Protein AF-A0A1G9Z3B7-F1 (afdb_monomer_lite)

Structure (mmCIF, N/CA/C/O backbone):
data_AF-A0A1G9Z3B7-F1
#
_entry.id   AF-A0A1G9Z3B7-F1
#
loop_
_atom_site.group_PDB
_atom_site.id
_atom_site.type_symbol
_atom_site.label_atom_id
_atom_site.label_alt_id
_atom_site.label_comp_id
_atom_site.label_asym_id
_atom_site.label_entity_id
_atom_site.label_seq_id
_atom_site.pdbx_PDB_ins_code
_atom_site.Cartn_x
_atom_site.Cartn_y
_atom_site.Cartn_z
_atom_site.occupancy
_atom_site.B_iso_or_equiv
_atom_site.auth_seq_id
_atom_site.auth_comp_id
_atom_site.auth_asym_id
_atom_site.auth_atom_id
_atom_site.pdbx_PDB_model_num
ATOM 1 N N . MET A 1 1 ? -19.569 -12.925 43.152 1.00 49.25 1 MET A N 1
ATOM 2 C CA . MET A 1 1 ? -18.421 -12.859 42.222 1.00 49.25 1 MET A CA 1
ATOM 3 C C . MET A 1 1 ? -18.375 -11.463 41.622 1.00 49.25 1 MET A C 1
ATOM 5 O O . MET A 1 1 ? -19.423 -10.860 41.451 1.00 49.25 1 MET A O 1
ATOM 9 N N . SER A 1 2 ? -17.179 -10.897 41.472 1.00 60.91 2 SER A N 1
ATOM 10 C CA . SER A 1 2 ? -16.963 -9.463 41.237 1.00 60.91 2 SER A CA 1
ATOM 11 C C . SER A 1 2 ? -17.279 -9.062 39.791 1.00 60.91 2 SER A C 1
ATOM 13 O O . SER A 1 2 ? -16.649 -9.577 38.869 1.00 60.91 2 SER A O 1
ATOM 15 N N . SER A 1 3 ? -18.192 -8.100 39.592 1.00 68.75 3 SER A N 1
ATOM 16 C CA . SER A 1 3 ? -18.528 -7.547 38.265 1.00 68.75 3 SER A CA 1
ATOM 17 C C . SER A 1 3 ? -17.324 -6.924 37.550 1.00 68.75 3 SER A C 1
ATOM 19 O O . SER A 1 3 ? -17.305 -6.822 36.326 1.00 68.75 3 SER A O 1
ATOM 21 N N . TYR A 1 4 ? -16.286 -6.543 38.301 1.00 78.06 4 TYR A N 1
ATOM 22 C CA . TYR A 1 4 ? -15.023 -6.062 37.755 1.00 78.06 4 TYR A CA 1
ATOM 23 C C . TYR A 1 4 ? -14.255 -7.167 37.020 1.00 78.06 4 TYR A C 1
ATOM 25 O O . TYR A 1 4 ? -13.694 -6.908 35.960 1.00 78.06 4 TYR A O 1
ATOM 33 N N . PHE A 1 5 ? -14.264 -8.399 37.539 1.00 74.44 5 PHE A N 1
ATOM 34 C CA . PHE A 1 5 ? -13.605 -9.532 36.886 1.00 74.44 5 PHE A CA 1
ATOM 35 C C . PHE A 1 5 ? -14.337 -9.936 35.605 1.00 74.44 5 PHE A C 1
ATOM 37 O O . PHE A 1 5 ? -13.698 -10.094 34.572 1.00 74.44 5 PHE A O 1
ATOM 44 N N . GLU A 1 6 ? -15.669 -10.020 35.639 1.00 80.69 6 GLU A N 1
ATOM 45 C CA . GLU A 1 6 ? -16.460 -10.317 34.436 1.00 80.69 6 GLU A CA 1
ATOM 46 C C . GLU A 1 6 ? -16.298 -9.232 33.368 1.00 80.69 6 GLU A C 1
ATOM 48 O O . GLU A 1 6 ? -16.128 -9.546 32.192 1.00 80.69 6 GLU A O 1
ATOM 53 N N . LYS A 1 7 ? -16.249 -7.956 33.769 1.00 80.25 7 LYS A N 1
ATOM 54 C CA . LYS A 1 7 ? -15.984 -6.845 32.849 1.00 80.25 7 LYS A CA 1
ATOM 55 C C . LYS A 1 7 ? -14.564 -6.892 32.281 1.00 80.25 7 LYS A C 1
ATOM 57 O O . LYS A 1 7 ? -14.394 -6.700 31.083 1.00 80.25 7 LYS A O 1
ATOM 62 N N . ALA A 1 8 ? -13.552 -7.163 33.104 1.00 77.56 8 ALA A N 1
ATOM 63 C CA . ALA A 1 8 ? -12.169 -7.298 32.646 1.00 77.56 8 ALA A CA 1
ATOM 64 C C . ALA A 1 8 ? -11.997 -8.494 31.695 1.00 77.56 8 ALA A C 1
ATOM 66 O O . ALA A 1 8 ? -11.351 -8.357 30.660 1.00 77.56 8 ALA A O 1
ATOM 67 N N . LEU A 1 9 ? -12.629 -9.631 31.998 1.00 67.69 9 LEU A N 1
ATOM 68 C CA . LEU A 1 9 ? -12.611 -10.823 31.152 1.00 67.69 9 LEU A CA 1
ATOM 69 C C . LEU A 1 9 ? -13.371 -10.598 29.840 1.00 67.69 9 LEU A C 1
ATOM 71 O O . LEU A 1 9 ? -12.868 -10.947 28.777 1.00 67.69 9 LEU A O 1
ATOM 75 N N . SER A 1 10 ? -14.544 -9.966 29.889 1.00 70.44 10 SER A N 1
ATOM 76 C CA . SER A 1 10 ? -15.313 -9.604 28.694 1.00 70.44 10 SER A CA 1
ATOM 77 C C . SER A 1 10 ? -14.561 -8.609 27.812 1.00 70.44 10 SER A C 1
ATOM 79 O O . SER A 1 10 ? -14.599 -8.743 26.592 1.00 70.44 10 SER A O 1
ATOM 81 N N . ASN A 1 11 ? -13.873 -7.632 28.409 1.00 72.81 11 ASN A N 1
ATOM 82 C CA . ASN A 1 11 ? -13.019 -6.697 27.679 1.00 72.81 11 ASN A CA 1
ATOM 83 C C . ASN A 1 11 ? -11.824 -7.418 27.046 1.00 72.81 11 ASN A C 1
ATOM 85 O O . ASN A 1 11 ? -11.487 -7.161 25.900 1.00 72.81 11 ASN A O 1
ATOM 89 N N . PHE A 1 12 ? -11.206 -8.355 27.763 1.00 75.38 12 PHE A N 1
ATOM 90 C CA . PHE A 1 12 ? -10.102 -9.141 27.223 1.00 75.38 12 PHE A CA 1
ATOM 91 C C . PHE A 1 12 ? -10.543 -10.025 26.046 1.00 75.38 12 PHE A C 1
ATOM 93 O O . PHE A 1 12 ? -9.898 -10.035 25.000 1.00 75.38 12 PHE A O 1
ATOM 100 N N . LEU A 1 13 ? -11.665 -10.738 26.183 1.00 69.38 13 LEU A N 1
ATOM 101 C CA . LEU A 1 13 ? -12.213 -11.583 25.119 1.00 69.38 13 LEU A CA 1
ATOM 102 C C . LEU A 1 13 ? -12.639 -10.760 23.898 1.00 69.38 13 LEU A C 1
ATOM 104 O O . LEU A 1 13 ? -12.395 -11.183 22.767 1.00 69.38 13 LEU A O 1
ATOM 108 N N . SER A 1 14 ? -13.237 -9.582 24.099 1.00 68.19 14 SER A N 1
ATOM 109 C CA . SER A 1 14 ? -13.612 -8.700 22.990 1.00 68.19 14 SER A CA 1
ATOM 110 C C . SER A 1 14 ? -12.387 -8.157 22.256 1.00 68.19 14 SER A C 1
ATOM 112 O O . SER A 1 14 ? -12.384 -8.108 21.027 1.00 68.19 14 SER A O 1
ATOM 114 N N . GLU A 1 15 ? -11.308 -7.824 22.965 1.00 69.81 15 GLU A N 1
ATOM 115 C CA . GLU A 1 15 ? -10.054 -7.401 22.336 1.00 69.81 15 GLU A CA 1
ATOM 116 C C . GLU A 1 15 ? -9.370 -8.539 21.581 1.00 69.81 15 GLU A C 1
ATOM 118 O O . GLU A 1 15 ? -8.968 -8.349 20.434 1.00 69.81 15 GLU A O 1
ATOM 123 N N . PHE A 1 16 ? -9.312 -9.733 22.168 1.00 71.38 16 PHE A N 1
ATOM 124 C CA . PHE A 1 16 ? -8.722 -10.906 21.526 1.00 71.38 16 PHE A CA 1
ATOM 125 C C . PHE A 1 16 ? -9.469 -11.305 20.242 1.00 71.38 16 PHE A C 1
ATOM 127 O O . PHE A 1 16 ? -8.849 -11.524 19.200 1.00 71.38 16 PHE A O 1
ATOM 134 N N . THR A 1 17 ? -10.804 -11.346 20.286 1.00 66.50 17 THR A N 1
ATOM 135 C CA . THR A 1 17 ? -11.653 -11.666 19.121 1.00 66.50 17 THR A CA 1
ATOM 136 C C . THR A 1 17 ? -11.588 -10.586 18.042 1.00 66.50 17 THR A C 1
ATOM 138 O O . THR A 1 17 ? -11.493 -10.909 16.856 1.00 66.50 17 THR A O 1
ATOM 141 N N . THR A 1 18 ? -11.552 -9.311 18.440 1.00 68.75 18 THR A N 1
ATOM 142 C CA . THR A 1 18 ? -11.362 -8.173 17.528 1.00 68.75 18 THR A CA 1
ATOM 143 C C . THR A 1 18 ? -10.033 -8.280 16.790 1.00 68.75 18 THR A C 1
ATOM 145 O O . THR A 1 18 ? -9.998 -8.201 15.563 1.00 68.75 18 THR A O 1
ATOM 148 N N . THR A 1 19 ? -8.939 -8.521 17.512 1.00 75.38 19 THR A N 1
ATOM 149 C CA . THR A 1 19 ? -7.619 -8.665 16.898 1.00 75.38 19 THR A CA 1
ATOM 150 C C . THR A 1 19 ? -7.563 -9.889 15.984 1.00 75.38 19 THR A C 1
ATOM 152 O O . THR A 1 19 ? -7.086 -9.765 14.861 1.00 75.38 19 THR A O 1
ATOM 155 N N . GLY A 1 20 ? -8.112 -11.040 16.390 1.00 80.06 20 GLY A N 1
ATOM 156 C CA . GLY A 1 20 ? -8.193 -12.228 15.528 1.00 80.06 20 GLY A CA 1
ATOM 157 C C . GLY A 1 20 ? -8.971 -11.986 14.227 1.00 80.06 20 GLY A C 1
ATOM 158 O O . GLY A 1 20 ? -8.524 -12.396 13.155 1.00 80.06 20 GLY A O 1
ATOM 159 N N . SER A 1 21 ? -10.085 -11.254 14.308 1.00 84.94 21 SER A N 1
ATOM 160 C CA . SER A 1 21 ? -10.905 -10.890 13.145 1.00 84.94 21 SER A CA 1
ATOM 161 C C . SER A 1 21 ? -10.159 -9.946 12.204 1.00 84.94 21 SER A C 1
ATOM 163 O O . SER A 1 21 ? -10.114 -10.189 11.002 1.00 84.94 21 SER A O 1
ATOM 165 N N . ILE A 1 22 ? -9.495 -8.914 12.738 1.00 89.50 22 ILE A N 1
ATOM 166 C CA . ILE A 1 22 ? -8.703 -7.971 11.933 1.00 89.50 22 ILE A CA 1
ATOM 167 C C . ILE A 1 22 ? -7.589 -8.706 11.183 1.00 89.50 22 ILE A C 1
ATOM 169 O O . ILE A 1 22 ? -7.462 -8.513 9.977 1.00 89.50 22 ILE A O 1
ATOM 173 N N . LYS A 1 23 ? -6.834 -9.587 11.855 1.00 91.81 23 LYS A N 1
ATOM 174 C CA . LYS A 1 23 ? -5.763 -10.375 11.219 1.00 91.81 23 LYS A CA 1
ATOM 175 C C . LYS A 1 23 ? -6.290 -11.171 10.022 1.00 91.81 23 LYS A C 1
ATOM 177 O O . LYS A 1 23 ? -5.797 -11.027 8.906 1.00 91.81 23 LYS A O 1
ATOM 182 N N . HIS A 1 24 ? -7.373 -11.920 10.232 1.00 90.19 24 HIS A N 1
ATOM 183 C CA . HIS A 1 24 ? -7.994 -12.721 9.180 1.00 90.19 24 HIS A CA 1
ATOM 184 C C . HIS A 1 24 ? -8.497 -11.881 7.991 1.00 90.19 24 HIS A C 1
ATOM 186 O O . HIS A 1 24 ? -8.351 -12.278 6.833 1.00 90.19 24 HIS A O 1
ATOM 192 N N . LEU A 1 25 ? -9.093 -10.715 8.251 1.00 92.06 25 LEU A N 1
ATOM 193 C CA . LEU A 1 25 ? -9.602 -9.830 7.199 1.00 92.06 25 LEU A CA 1
ATOM 194 C C . LEU A 1 25 ? -8.456 -9.145 6.427 1.00 92.06 25 LEU A C 1
ATOM 196 O O . LEU A 1 25 ? -8.557 -8.977 5.208 1.00 92.06 25 LEU A O 1
ATOM 200 N N . VAL A 1 26 ? -7.342 -8.826 7.095 1.00 93.06 26 VAL A N 1
ATOM 201 C CA . VAL A 1 26 ? -6.111 -8.332 6.453 1.00 93.06 26 VAL A CA 1
ATOM 202 C C . VAL A 1 26 ? -5.497 -9.389 5.540 1.00 93.06 26 VAL A C 1
ATOM 204 O O . VAL A 1 26 ? -5.179 -9.070 4.396 1.00 93.06 26 VAL A O 1
ATOM 207 N N . ASP A 1 27 ? -5.412 -10.648 5.977 1.00 91.56 27 ASP A N 1
ATOM 208 C CA . ASP A 1 27 ? -4.892 -11.753 5.154 1.00 91.56 27 ASP A CA 1
ATOM 209 C C . ASP A 1 27 ? -5.729 -11.988 3.889 1.00 91.56 27 ASP A C 1
ATOM 211 O O . ASP A 1 27 ? -5.212 -12.347 2.828 1.00 91.56 27 ASP A O 1
ATOM 215 N N . ARG A 1 28 ? -7.039 -11.732 3.971 1.00 90.44 28 ARG A N 1
ATOM 216 C CA . ARG A 1 28 ? -7.955 -11.737 2.815 1.00 90.44 28 ARG A CA 1
ATOM 217 C C . ARG A 1 28 ? -7.825 -10.497 1.941 1.00 90.44 28 ARG A C 1
ATOM 219 O O . ARG A 1 28 ? -8.436 -10.417 0.870 1.00 90.44 28 ARG A O 1
ATOM 226 N N . GLY A 1 29 ? -7.041 -9.525 2.383 1.00 88.75 29 GLY A N 1
ATOM 227 C CA . GLY A 1 29 ? -6.748 -8.343 1.618 1.00 88.75 29 GLY A CA 1
ATOM 228 C C . GLY A 1 29 ? -7.910 -7.351 1.565 1.00 88.75 29 GLY A C 1
ATOM 229 O O . GLY A 1 29 ? -8.237 -6.797 0.507 1.00 88.75 29 GLY A O 1
ATOM 230 N N . MET A 1 30 ? -8.590 -7.188 2.689 1.00 92.12 30 MET A N 1
ATOM 231 C CA . MET A 1 30 ? -9.638 -6.188 2.832 1.00 92.12 30 MET A CA 1
ATOM 232 C C . MET A 1 30 ? -9.046 -4.797 3.086 1.00 92.12 30 MET A C 1
ATOM 234 O O . MET A 1 30 ? -7.950 -4.662 3.630 1.00 92.12 30 MET A O 1
ATOM 238 N N . THR A 1 31 ? -9.761 -3.757 2.659 1.00 94.69 31 THR A N 1
ATOM 239 C CA . THR A 1 31 ? -9.438 -2.362 3.005 1.00 94.69 31 THR A CA 1
ATOM 240 C C . THR A 1 31 ? -9.854 -2.059 4.444 1.00 94.69 31 THR A C 1
ATOM 242 O O . THR A 1 31 ? -10.641 -2.800 5.028 1.00 94.69 31 THR A O 1
ATOM 245 N N . LEU A 1 32 ? -9.381 -0.947 5.018 1.00 94.12 32 LEU A N 1
ATOM 246 C CA . LEU A 1 32 ? -9.801 -0.525 6.360 1.00 94.12 32 LEU A CA 1
ATOM 247 C C . LEU A 1 32 ? -11.331 -0.412 6.481 1.00 94.12 32 LEU A C 1
ATOM 249 O O . LEU A 1 32 ? -11.901 -0.863 7.470 1.00 94.12 32 LEU A O 1
ATOM 253 N N . ASP A 1 33 ? -11.990 0.158 5.470 1.00 92.25 33 ASP A N 1
ATOM 254 C CA . ASP A 1 33 ? -13.450 0.294 5.444 1.00 92.25 33 ASP A CA 1
ATOM 255 C C . ASP A 1 33 ? -14.140 -1.069 5.423 1.00 92.25 33 ASP A C 1
ATOM 257 O O . ASP A 1 33 ? -15.016 -1.327 6.243 1.00 92.25 33 ASP A O 1
ATOM 261 N N . GLN A 1 34 ? -13.670 -1.982 4.569 1.00 93.12 34 GLN A N 1
ATOM 262 C CA . GLN A 1 34 ? -14.193 -3.346 4.512 1.00 93.12 34 GLN A CA 1
ATOM 263 C C . GLN A 1 34 ? -13.972 -4.098 5.826 1.00 93.12 34 GLN A C 1
ATOM 265 O O . GLN A 1 34 ? -14.853 -4.837 6.252 1.00 93.12 34 GLN A O 1
ATOM 270 N N . ILE A 1 35 ? -12.824 -3.912 6.484 1.00 92.31 35 ILE A N 1
ATOM 271 C CA . ILE A 1 35 ? -12.565 -4.521 7.791 1.00 92.31 35 ILE A CA 1
ATOM 272 C C . ILE A 1 35 ? -13.605 -4.025 8.793 1.00 92.31 35 ILE A C 1
ATOM 274 O O . ILE A 1 35 ? -14.269 -4.847 9.410 1.00 92.31 35 ILE A O 1
ATOM 278 N N . ILE A 1 36 ? -13.798 -2.707 8.908 1.00 90.38 36 ILE A N 1
ATOM 279 C CA . ILE A 1 36 ? -14.755 -2.104 9.850 1.00 90.38 36 ILE A CA 1
ATOM 280 C C . ILE A 1 36 ? -16.186 -2.587 9.585 1.00 90.38 36 ILE A C 1
ATOM 282 O O . ILE A 1 36 ? -16.896 -2.919 10.530 1.00 90.38 36 ILE A O 1
ATOM 286 N N . GLU A 1 37 ? -16.604 -2.661 8.321 1.00 89.69 37 GLU A N 1
ATOM 287 C CA . GLU A 1 37 ? -17.938 -3.136 7.925 1.00 89.69 37 GLU A CA 1
ATOM 288 C C . GLU A 1 37 ? -18.177 -4.621 8.245 1.00 89.69 37 GLU A C 1
ATOM 290 O O . GLU A 1 37 ? -19.322 -5.026 8.428 1.00 89.69 37 GLU A O 1
ATOM 295 N N . ASN A 1 38 ? -17.116 -5.431 8.315 1.00 86.19 38 ASN A N 1
ATOM 296 C CA . ASN A 1 38 ? -17.189 -6.873 8.578 1.00 86.19 38 ASN A CA 1
ATOM 297 C C . ASN A 1 38 ? -16.869 -7.241 10.040 1.00 86.19 38 ASN A C 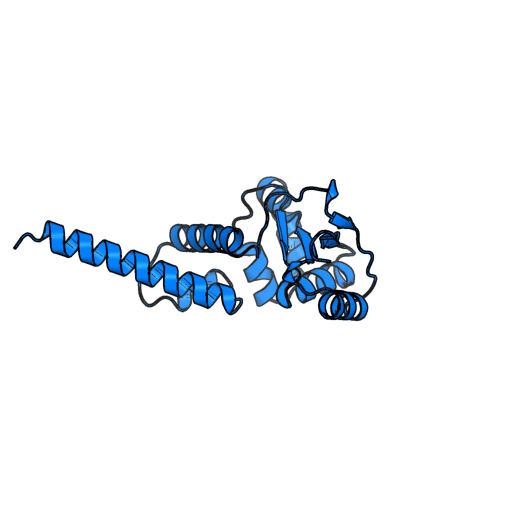1
ATOM 299 O O . ASN A 1 38 ? -16.726 -8.422 10.349 1.00 86.19 38 ASN A O 1
ATOM 303 N N . MET A 1 39 ? -16.730 -6.263 10.940 1.00 81.06 39 MET A N 1
ATOM 304 C CA . MET A 1 39 ? -16.522 -6.531 12.363 1.00 81.06 39 MET A CA 1
ATOM 305 C C . MET A 1 39 ? -17.847 -6.777 13.087 1.00 81.06 39 MET A C 1
ATOM 307 O O . MET A 1 39 ? -18.771 -5.973 13.005 1.00 81.06 39 MET A O 1
ATOM 311 N N . ASP A 1 40 ? -17.893 -7.837 13.896 1.00 70.38 40 ASP A N 1
ATOM 312 C CA . ASP A 1 40 ? -19.070 -8.193 14.703 1.00 70.38 40 ASP A CA 1
ATOM 313 C C . ASP A 1 40 ? -19.371 -7.190 15.838 1.00 70.38 40 ASP A C 1
ATOM 315 O O . ASP A 1 40 ? -20.452 -7.217 16.427 1.00 70.38 40 ASP A O 1
ATOM 319 N N . TYR A 1 41 ? -18.428 -6.299 16.172 1.00 67.06 41 TYR A N 1
ATOM 320 C CA . TYR A 1 41 ? -18.576 -5.310 17.242 1.00 67.06 41 TYR A CA 1
ATOM 321 C C . TYR A 1 41 ? -18.064 -3.925 16.816 1.00 67.06 41 TYR A C 1
ATOM 323 O O . TYR A 1 41 ? -17.003 -3.834 16.190 1.00 67.06 41 TYR A O 1
ATOM 331 N N . PRO A 1 42 ? -18.754 -2.827 17.192 1.00 68.50 42 PRO A N 1
ATOM 332 C CA . PRO A 1 42 ? -18.315 -1.476 16.868 1.00 68.50 42 PRO A CA 1
ATOM 333 C C . PRO A 1 42 ? -16.982 -1.149 17.553 1.00 68.50 42 PRO A C 1
ATOM 335 O O . PRO A 1 42 ? -16.905 -0.950 18.767 1.00 68.50 42 PRO A O 1
ATOM 338 N N . ALA A 1 43 ? -15.924 -1.052 16.755 1.00 75.31 43 ALA A N 1
ATOM 339 C CA . ALA A 1 43 ? -14.640 -0.489 17.150 1.00 75.31 43 ALA A CA 1
ATOM 340 C C . ALA A 1 43 ? -14.450 0.879 16.484 1.00 75.31 43 ALA A C 1
ATOM 342 O O . ALA A 1 43 ? -14.954 1.131 15.389 1.00 75.31 43 ALA A O 1
ATOM 343 N N . SER A 1 44 ? -13.711 1.785 17.131 1.00 86.81 44 SER A N 1
ATOM 344 C CA . SER A 1 44 ? -13.374 3.054 16.485 1.00 86.81 44 SER A CA 1
ATOM 345 C C . SER A 1 44 ? -12.468 2.800 15.279 1.00 86.81 44 SER A C 1
ATOM 347 O O . SER A 1 44 ? -11.557 1.970 15.341 1.00 86.81 44 SER A O 1
ATOM 349 N N . ARG A 1 45 ? -12.676 3.557 14.193 1.00 89.25 45 ARG A N 1
ATOM 350 C CA . ARG A 1 45 ? -11.831 3.500 12.986 1.00 89.25 45 ARG A CA 1
ATOM 351 C C . ARG A 1 45 ? -10.344 3.578 13.325 1.00 89.25 45 ARG A C 1
ATOM 353 O O . ARG A 1 45 ? -9.547 2.844 12.757 1.00 89.25 45 ARG A O 1
ATOM 360 N N . GLU A 1 46 ? -9.985 4.449 14.264 1.00 88.44 46 GLU A N 1
ATOM 361 C CA . GLU A 1 46 ? -8.609 4.639 14.720 1.00 88.44 46 GLU A CA 1
ATOM 362 C C . GLU A 1 46 ? -8.034 3.379 15.384 1.00 88.44 46 GLU A C 1
ATOM 364 O O . GLU A 1 46 ? -6.921 2.972 15.053 1.00 88.44 46 GLU A O 1
ATOM 369 N N . LYS A 1 47 ? -8.801 2.706 16.259 1.00 87.56 47 LYS A N 1
ATOM 370 C CA . LYS A 1 47 ? -8.366 1.450 16.893 1.00 87.56 47 LYS A CA 1
ATOM 371 C C . LYS A 1 47 ? -8.142 0.362 15.843 1.00 87.56 47 LYS A C 1
ATOM 373 O O . LYS A 1 47 ? -7.113 -0.306 15.890 1.00 87.56 47 LYS A O 1
ATOM 378 N N . VAL A 1 48 ? -9.065 0.218 14.892 1.00 91.00 48 VAL A N 1
ATOM 379 C CA . VAL A 1 48 ? -8.960 -0.781 13.815 1.00 91.00 48 VAL A CA 1
ATOM 380 C C . VAL A 1 48 ? -7.780 -0.473 12.898 1.00 91.00 48 VAL A C 1
ATOM 382 O O . VAL A 1 48 ? -6.978 -1.359 12.628 1.00 91.00 48 VAL A O 1
ATOM 385 N N . SER A 1 49 ? -7.619 0.785 12.481 1.00 92.38 49 SER A N 1
ATOM 386 C CA . SER A 1 49 ? -6.510 1.230 11.628 1.00 92.38 49 SER A CA 1
ATOM 387 C C . SER A 1 49 ? -5.149 0.965 12.272 1.00 92.38 49 SER A C 1
ATOM 389 O O . SER A 1 49 ? -4.249 0.435 11.619 1.00 92.38 49 SER A O 1
ATOM 391 N N . ARG A 1 50 ? -5.013 1.255 13.572 1.00 91.31 50 ARG A N 1
ATOM 392 C CA . ARG A 1 50 ? -3.787 0.980 14.325 1.00 91.31 50 ARG A CA 1
ATOM 393 C C . ARG A 1 50 ? -3.501 -0.517 14.435 1.00 91.31 50 ARG A C 1
ATOM 395 O O . ARG A 1 50 ? -2.398 -0.931 14.102 1.00 91.31 50 ARG A O 1
ATOM 402 N N . GLN A 1 51 ? -4.481 -1.327 14.842 1.00 92.06 51 GLN A N 1
ATOM 403 C CA . GLN A 1 51 ? -4.296 -2.781 14.965 1.00 92.06 51 GLN A CA 1
ATOM 404 C C . GLN A 1 51 ? -4.018 -3.450 13.613 1.00 92.06 51 GLN A C 1
ATOM 406 O O . GLN A 1 51 ? -3.193 -4.357 13.531 1.00 92.06 51 GLN A O 1
ATOM 411 N N . MET A 1 52 ? -4.666 -2.979 12.544 1.00 94.56 52 MET A N 1
ATOM 412 C CA . MET A 1 52 ? -4.388 -3.399 11.172 1.00 94.56 52 MET A CA 1
ATOM 413 C C . MET A 1 52 ? -2.927 -3.123 10.808 1.00 94.56 52 MET A C 1
ATOM 415 O O . MET A 1 52 ? -2.233 -4.026 10.356 1.00 94.56 52 MET A O 1
ATOM 419 N N . TYR A 1 53 ? -2.444 -1.898 11.035 1.00 95.38 53 TYR A N 1
ATOM 420 C CA . TYR A 1 53 ? -1.065 -1.518 10.725 1.00 95.38 53 TYR A CA 1
ATOM 421 C C . TYR A 1 53 ? -0.035 -2.303 11.551 1.00 95.38 53 TYR A C 1
ATOM 423 O O . TYR A 1 53 ? 0.925 -2.827 10.988 1.00 95.38 53 TYR A O 1
ATOM 431 N N . GLU A 1 54 ? -0.257 -2.439 12.862 1.00 93.81 54 GLU A N 1
ATOM 432 C CA . GLU A 1 54 ? 0.578 -3.254 13.758 1.00 93.81 54 GLU A CA 1
ATOM 433 C C . GLU A 1 54 ? 0.673 -4.701 13.254 1.00 93.81 54 GLU A C 1
ATOM 435 O O . GLU A 1 54 ? 1.765 -5.266 13.176 1.00 93.81 54 GLU A O 1
ATOM 440 N N . TYR A 1 55 ? -0.452 -5.279 12.825 1.00 95.38 55 TYR A N 1
ATOM 441 C CA . TYR A 1 55 ? -0.453 -6.618 12.255 1.00 95.38 55 TYR A CA 1
ATOM 442 C C . TYR A 1 55 ? 0.256 -6.698 10.900 1.00 95.38 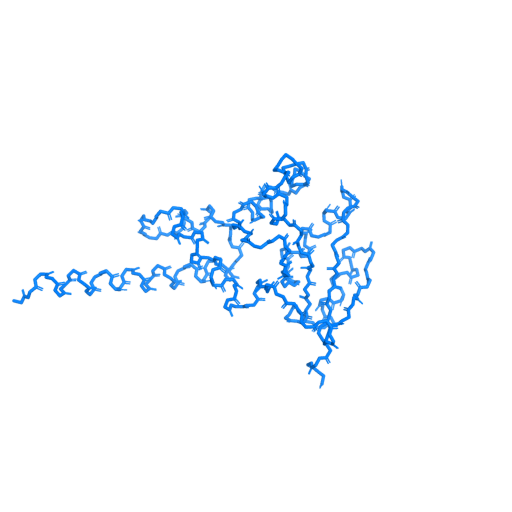55 TYR A C 1
ATOM 444 O O . TYR A 1 55 ? 1.002 -7.645 10.666 1.00 95.38 55 TYR A O 1
ATOM 452 N N . MET A 1 56 ? 0.084 -5.716 10.011 1.00 96.31 56 MET A N 1
ATOM 453 C CA . MET A 1 56 ? 0.799 -5.694 8.729 1.00 96.31 56 MET A CA 1
ATOM 454 C C . MET A 1 56 ? 2.322 -5.692 8.931 1.00 96.31 56 MET A C 1
ATOM 456 O O . MET A 1 56 ? 3.033 -6.329 8.153 1.00 96.31 56 MET A O 1
ATOM 460 N N . LEU A 1 57 ? 2.820 -5.030 9.981 1.00 95.56 57 LEU A N 1
ATOM 461 C CA . LEU A 1 57 ? 4.231 -5.078 10.380 1.00 95.56 57 LEU A CA 1
ATOM 462 C C . LEU A 1 57 ? 4.638 -6.442 10.962 1.00 95.56 57 LEU A C 1
ATOM 464 O O . LEU A 1 57 ? 5.694 -6.977 10.606 1.00 95.56 57 LEU A O 1
ATOM 468 N N . GLU A 1 58 ? 3.810 -7.016 11.841 1.00 94.69 58 GLU A N 1
ATOM 469 C CA . GLU A 1 58 ? 4.016 -8.348 12.434 1.00 94.69 58 GLU A CA 1
ATOM 470 C C . GLU A 1 58 ? 4.109 -9.428 11.343 1.00 94.69 58 GLU A C 1
ATOM 472 O O . GLU A 1 58 ? 5.057 -10.214 11.317 1.00 94.69 58 GLU A O 1
ATOM 477 N N . ALA A 1 59 ? 3.169 -9.408 10.396 1.00 94.06 59 ALA A N 1
ATOM 478 C CA . ALA A 1 59 ? 3.050 -10.349 9.285 1.00 94.06 59 ALA A CA 1
ATOM 479 C C . ALA A 1 59 ? 4.029 -10.080 8.127 1.00 94.06 59 ALA A C 1
ATOM 481 O O . ALA A 1 59 ? 3.996 -10.794 7.126 1.00 94.06 59 ALA A O 1
ATOM 482 N N . LYS A 1 60 ? 4.886 -9.051 8.233 1.00 95.62 60 LYS A N 1
ATOM 483 C CA . LYS A 1 60 ? 5.820 -8.618 7.173 1.00 95.62 60 LYS A CA 1
ATOM 484 C C . LYS A 1 60 ? 5.138 -8.267 5.846 1.00 95.62 60 LYS A C 1
ATOM 486 O O . LYS A 1 60 ? 5.761 -8.299 4.790 1.00 95.62 60 LYS A O 1
ATOM 491 N N . ILE A 1 61 ? 3.865 -7.878 5.897 1.00 96.38 61 ILE A N 1
ATOM 492 C CA . ILE A 1 61 ? 3.183 -7.235 4.768 1.00 96.38 61 ILE A CA 1
ATOM 493 C C . ILE A 1 61 ? 3.770 -5.839 4.567 1.00 96.38 61 ILE A C 1
ATOM 495 O O . ILE A 1 61 ? 4.028 -5.430 3.439 1.00 96.38 61 ILE A O 1
ATOM 499 N N . LEU A 1 62 ? 4.033 -5.138 5.671 1.00 96.81 62 LEU A N 1
ATOM 500 C CA . LEU A 1 62 ? 4.807 -3.908 5.711 1.00 96.81 62 LEU A CA 1
ATOM 501 C C . LEU A 1 62 ? 6.113 -4.139 6.468 1.00 96.81 62 LEU A C 1
ATOM 503 O O . LEU A 1 62 ? 6.170 -4.867 7.458 1.00 96.81 62 LEU A O 1
ATOM 507 N N . VAL A 1 63 ? 7.161 -3.472 6.011 1.00 96.75 63 VAL A N 1
ATOM 508 C CA . VAL A 1 63 ? 8.460 -3.414 6.666 1.00 96.75 63 VAL A CA 1
ATOM 509 C C . VAL A 1 63 ? 8.906 -1.958 6.702 1.00 96.75 63 VAL A C 1
ATOM 511 O O . VAL A 1 63 ? 8.779 -1.223 5.725 1.00 96.75 63 VAL A O 1
ATOM 514 N N . GLU A 1 64 ? 9.389 -1.522 7.858 1.00 94.88 64 GLU A N 1
ATOM 515 C CA . GLU A 1 64 ? 9.782 -0.130 8.085 1.00 94.88 64 GLU A CA 1
ATOM 516 C C . GLU A 1 64 ? 11.129 0.198 7.448 1.00 94.88 64 GLU A C 1
ATOM 518 O O . GLU A 1 64 ? 11.285 1.259 6.847 1.00 94.88 64 GLU A O 1
ATOM 523 N N . ASP A 1 65 ? 12.071 -0.742 7.522 1.00 93.69 65 ASP A N 1
ATOM 524 C CA . ASP A 1 65 ? 13.389 -0.603 6.924 1.00 93.69 65 ASP A CA 1
ATOM 525 C C . ASP A 1 65 ? 13.925 -1.936 6.398 1.00 93.69 65 ASP A C 1
ATOM 527 O O . ASP A 1 65 ? 13.650 -3.003 6.955 1.00 93.69 65 ASP A O 1
ATOM 531 N N . LEU A 1 66 ? 14.700 -1.868 5.319 1.00 92.69 66 LEU A N 1
ATOM 532 C CA . LEU A 1 66 ? 15.399 -3.012 4.750 1.00 92.69 66 LEU A CA 1
ATOM 533 C C . LEU A 1 66 ? 16.893 -2.829 4.979 1.00 92.69 66 LEU A C 1
ATOM 535 O O . LEU A 1 66 ? 17.462 -1.796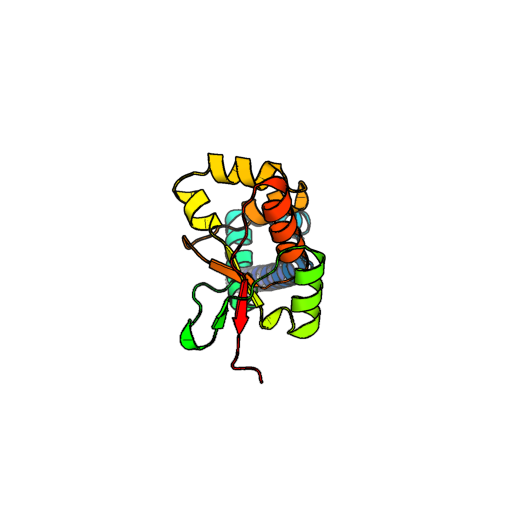 4.638 1.00 92.69 66 LEU A O 1
ATOM 539 N N . ASP A 1 67 ? 17.552 -3.872 5.475 1.00 93.31 67 ASP A N 1
ATOM 540 C CA . ASP A 1 67 ? 19.010 -3.921 5.467 1.00 93.31 67 ASP A CA 1
ATOM 541 C C . ASP A 1 67 ? 19.495 -4.055 4.019 1.00 93.31 67 ASP A C 1
ATOM 543 O O . ASP A 1 67 ? 19.534 -5.147 3.453 1.00 93.31 67 ASP A O 1
ATOM 547 N N . MET A 1 68 ? 19.857 -2.929 3.411 1.00 90.62 68 MET A N 1
ATOM 548 C CA . MET A 1 68 ? 20.237 -2.847 2.000 1.00 90.62 68 MET A CA 1
ATOM 549 C C . MET A 1 68 ? 21.433 -3.730 1.625 1.00 90.62 68 MET A C 1
ATOM 551 O O . MET A 1 68 ? 21.621 -4.007 0.444 1.00 90.62 68 MET A O 1
ATOM 555 N N . SER A 1 69 ? 22.219 -4.223 2.589 1.00 92.25 69 SER A N 1
ATOM 556 C CA . SER A 1 69 ? 23.271 -5.209 2.307 1.00 92.25 69 SER A CA 1
ATOM 557 C C . SER A 1 69 ? 22.708 -6.567 1.858 1.00 92.25 69 SER A C 1
ATOM 559 O O . SER A 1 69 ? 23.368 -7.311 1.129 1.00 92.25 69 SER A O 1
ATOM 561 N N . LYS A 1 70 ? 21.460 -6.863 2.236 1.00 93.62 70 LYS A N 1
ATOM 562 C CA . LYS A 1 70 ? 20.755 -8.131 1.991 1.00 93.62 70 LYS A CA 1
ATOM 563 C C . LYS A 1 70 ? 19.827 -8.084 0.787 1.00 93.62 70 LYS A C 1
ATOM 565 O O . LYS A 1 70 ? 19.347 -9.127 0.341 1.00 93.62 70 LYS A O 1
ATOM 570 N N . TYR A 1 71 ? 19.554 -6.890 0.268 1.00 95.06 71 TYR A N 1
ATOM 571 C CA . TYR A 1 71 ? 18.586 -6.680 -0.798 1.00 95.06 71 TYR A CA 1
ATOM 572 C C . TYR A 1 71 ? 19.247 -6.152 -2.061 1.00 95.06 71 TYR A C 1
ATOM 574 O O . TYR A 1 71 ? 20.234 -5.423 -2.026 1.00 95.06 71 TYR A O 1
ATOM 582 N N . ASN A 1 72 ? 18.664 -6.490 -3.205 1.00 95.12 72 ASN A N 1
ATOM 583 C CA . ASN A 1 72 ? 18.990 -5.833 -4.460 1.00 95.12 72 ASN A CA 1
ATOM 584 C C . ASN A 1 72 ? 17.759 -5.270 -5.130 1.00 95.12 72 ASN A C 1
ATOM 586 O O . ASN A 1 72 ? 16.690 -5.874 -5.087 1.00 95.12 72 ASN A O 1
ATOM 590 N N . ILE A 1 73 ? 17.957 -4.155 -5.821 1.00 96.56 73 ILE A N 1
ATOM 591 C CA . ILE A 1 73 ? 16.946 -3.610 -6.713 1.00 96.56 73 ILE A CA 1
ATOM 592 C C . ILE A 1 73 ? 16.738 -4.604 -7.861 1.00 96.56 73 ILE A C 1
ATOM 594 O O . ILE A 1 73 ? 17.690 -5.200 -8.379 1.00 96.56 73 ILE A O 1
ATOM 598 N N . VAL A 1 74 ? 15.477 -4.822 -8.211 1.00 96.44 74 VAL A N 1
ATOM 599 C CA . VAL A 1 74 ? 15.040 -5.637 -9.339 1.00 96.44 74 VAL A CA 1
ATOM 600 C C . VAL A 1 74 ? 14.340 -4.727 -10.330 1.00 96.44 74 VAL A C 1
ATOM 602 O O . VAL A 1 74 ? 13.371 -4.043 -10.002 1.00 96.44 74 VAL A O 1
ATOM 605 N N . GLU A 1 75 ? 14.825 -4.734 -11.565 1.00 95.56 75 GLU A N 1
ATOM 606 C CA . GLU A 1 75 ? 14.150 -4.044 -12.650 1.00 95.56 75 GLU A CA 1
ATOM 607 C C . GLU A 1 75 ? 12.980 -4.871 -13.186 1.00 95.56 75 GLU A C 1
ATOM 609 O O . GLU A 1 75 ? 13.055 -6.090 -13.320 1.00 95.56 75 GLU A O 1
ATOM 614 N N . TYR A 1 76 ? 11.908 -4.170 -13.532 1.00 95.62 76 TYR A N 1
ATOM 615 C CA . TYR A 1 76 ? 10.749 -4.689 -14.249 1.00 95.62 76 TYR A CA 1
ATOM 616 C C . TYR A 1 76 ? 10.228 -3.601 -15.189 1.00 95.62 76 TYR A C 1
ATOM 618 O O . TYR A 1 76 ? 10.455 -2.416 -14.927 1.00 95.62 76 TYR A O 1
ATOM 626 N N . LYS A 1 77 ? 9.562 -3.962 -16.285 1.00 94.25 77 LYS A N 1
ATOM 627 C CA . LYS A 1 77 ? 9.007 -2.973 -17.234 1.00 94.25 77 LYS A CA 1
ATOM 628 C C . LYS A 1 77 ? 7.523 -3.153 -17.515 1.00 94.25 77 LYS A C 1
ATOM 630 O O . LYS A 1 77 ? 6.927 -2.336 -18.204 1.00 94.25 77 LYS A O 1
ATOM 635 N N . SER A 1 78 ? 6.932 -4.229 -17.010 1.00 94.38 78 SER A N 1
ATOM 636 C CA . SER A 1 78 ? 5.548 -4.586 -17.291 1.00 94.38 78 SER A CA 1
ATOM 637 C C . SER A 1 78 ? 4.940 -5.392 -16.148 1.00 94.38 78 SER A C 1
ATOM 639 O O . SER A 1 78 ? 5.647 -6.048 -15.375 1.00 94.38 78 SER A O 1
ATOM 641 N N . ARG A 1 79 ? 3.605 -5.415 -16.091 1.00 93.62 79 ARG A N 1
ATOM 642 C CA . ARG A 1 79 ? 2.843 -6.297 -15.194 1.00 93.62 79 ARG A CA 1
ATOM 643 C C . ARG A 1 79 ? 3.211 -7.777 -15.364 1.00 93.62 79 ARG A C 1
ATOM 645 O O . ARG A 1 79 ? 3.260 -8.523 -14.386 1.00 93.62 79 ARG A O 1
ATOM 652 N N . ASN A 1 80 ? 3.493 -8.207 -16.595 1.00 95.38 80 ASN A N 1
ATOM 653 C CA . ASN A 1 80 ? 3.863 -9.593 -16.891 1.00 95.38 80 ASN A CA 1
ATOM 654 C C . ASN A 1 80 ? 5.232 -9.949 -16.299 1.00 95.38 80 ASN A C 1
ATOM 656 O O . ASN A 1 80 ? 5.379 -11.008 -15.690 1.00 95.38 80 ASN A O 1
ATOM 660 N N . GLU A 1 81 ? 6.217 -9.055 -16.420 1.00 96.00 81 GLU A N 1
ATOM 661 C CA . GLU A 1 81 ? 7.528 -9.236 -15.787 1.00 96.00 81 GLU A CA 1
ATOM 662 C C . GLU A 1 81 ? 7.422 -9.272 -14.268 1.00 96.00 81 GLU A C 1
ATOM 664 O O . GLU A 1 81 ? 7.979 -10.171 -13.644 1.00 96.00 81 GLU A O 1
ATOM 669 N N . LEU A 1 82 ? 6.662 -8.349 -13.674 1.00 95.75 82 LEU A N 1
ATOM 670 C CA . LEU A 1 82 ? 6.393 -8.346 -12.239 1.00 95.75 82 LEU A CA 1
ATOM 671 C C . LEU A 1 82 ? 5.791 -9.678 -11.766 1.00 95.75 82 LEU A C 1
ATOM 673 O O . LEU A 1 82 ? 6.262 -10.272 -10.796 1.00 95.75 82 LEU A O 1
ATOM 677 N N . SER A 1 83 ? 4.797 -10.183 -12.497 1.00 96.00 83 SER A N 1
ATOM 678 C CA . SER A 1 83 ? 4.150 -11.468 -12.205 1.00 96.00 83 SER A CA 1
ATOM 679 C C . SER A 1 83 ? 5.135 -12.640 -12.305 1.00 96.00 83 SER A C 1
ATOM 681 O O . SER A 1 83 ? 5.115 -13.544 -11.465 1.00 96.00 83 SER A O 1
ATOM 683 N N . HIS A 1 84 ? 6.033 -12.621 -13.297 1.00 96.69 84 HIS A N 1
ATOM 684 C CA . HIS A 1 84 ? 7.089 -13.625 -13.447 1.00 96.69 84 HIS A CA 1
ATOM 685 C C . HIS A 1 84 ? 8.117 -13.558 -12.309 1.00 96.69 84 HIS A C 1
ATOM 687 O O . HIS A 1 84 ? 8.484 -14.592 -11.756 1.00 96.69 84 HIS A O 1
ATOM 693 N N . ILE A 1 85 ? 8.549 -12.355 -11.921 1.00 96.44 85 ILE A N 1
ATOM 694 C CA . ILE A 1 85 ? 9.489 -12.124 -10.814 1.00 96.44 85 ILE A CA 1
ATOM 695 C C . ILE A 1 85 ? 8.906 -12.666 -9.504 1.00 96.44 85 ILE A C 1
ATOM 697 O O . ILE A 1 85 ? 9.582 -13.426 -8.809 1.00 96.44 85 ILE A O 1
ATOM 701 N N . VAL A 1 86 ? 7.647 -12.342 -9.194 1.00 95.75 86 VAL A N 1
ATOM 702 C CA . VAL A 1 86 ? 6.976 -12.837 -7.981 1.00 95.75 86 VAL A CA 1
ATOM 703 C C . VAL A 1 86 ? 6.786 -14.349 -8.017 1.00 95.75 86 VAL A C 1
ATOM 705 O O . VAL A 1 86 ? 7.047 -15.010 -7.016 1.00 95.75 86 VAL A O 1
ATOM 708 N N . SER A 1 87 ? 6.430 -14.923 -9.168 1.00 95.25 87 SER A N 1
ATOM 709 C CA . SER A 1 87 ? 6.324 -16.384 -9.313 1.00 95.25 87 SER A CA 1
ATOM 710 C C . SER A 1 87 ? 7.673 -17.092 -9.146 1.00 95.25 87 SER A C 1
ATOM 712 O O . SER A 1 87 ? 7.723 -18.209 -8.641 1.00 95.25 87 SER A O 1
ATOM 714 N N . LYS A 1 88 ? 8.770 -16.455 -9.572 1.00 95.31 88 LYS A N 1
ATOM 715 C CA . LYS A 1 88 ? 10.123 -17.019 -9.515 1.00 95.31 88 LYS A CA 1
ATOM 716 C C . LYS A 1 88 ? 10.727 -16.973 -8.114 1.00 95.31 88 LYS A C 1
ATOM 718 O O . LYS A 1 88 ? 11.384 -17.931 -7.717 1.00 95.31 88 LYS A O 1
ATOM 723 N N . TYR A 1 89 ? 10.578 -15.854 -7.407 1.00 94.56 89 TYR A N 1
ATOM 724 C CA . TYR A 1 89 ? 11.259 -15.639 -6.127 1.00 94.56 89 TYR A CA 1
ATOM 725 C C . TYR A 1 89 ? 10.345 -15.762 -4.906 1.00 94.56 89 TYR A C 1
ATOM 727 O O . TYR A 1 89 ? 10.864 -15.887 -3.807 1.00 94.56 89 TYR A O 1
ATOM 735 N N . GLY A 1 90 ? 9.023 -15.740 -5.071 1.00 94.00 90 GLY A N 1
ATOM 736 C CA . GLY A 1 90 ? 8.085 -15.689 -3.952 1.00 94.00 90 GLY A CA 1
ATOM 737 C C . GLY A 1 90 ? 7.884 -14.264 -3.429 1.00 94.00 90 GLY A C 1
ATOM 738 O O . GLY A 1 90 ? 8.811 -13.451 -3.355 1.00 94.00 90 GLY A O 1
ATOM 739 N N . LYS A 1 91 ? 6.637 -13.939 -3.076 1.00 93.25 91 LYS A N 1
ATOM 740 C CA . LYS A 1 91 ? 6.240 -12.591 -2.628 1.00 93.25 91 LYS A CA 1
ATOM 741 C C . LYS A 1 91 ? 6.900 -12.189 -1.307 1.00 93.25 91 LYS A C 1
ATOM 743 O O . LYS A 1 91 ? 7.156 -11.015 -1.082 1.00 93.25 91 LYS A O 1
ATOM 748 N N . GLU A 1 92 ? 7.205 -13.156 -0.450 1.00 92.31 92 GLU A N 1
ATOM 749 C CA . GLU A 1 92 ? 7.818 -12.977 0.869 1.00 92.31 92 GLU A CA 1
ATOM 750 C C . GLU A 1 92 ? 9.260 -12.455 0.805 1.00 92.31 92 GLU A C 1
ATOM 752 O O . GLU A 1 92 ? 9.772 -11.912 1.786 1.00 92.31 92 GLU A O 1
ATOM 757 N N . ARG A 1 93 ? 9.909 -12.579 -0.359 1.00 94.75 93 ARG A N 1
ATOM 758 C CA . ARG A 1 93 ? 11.273 -12.091 -0.609 1.00 94.75 93 ARG A CA 1
ATOM 759 C C . ARG A 1 93 ? 11.309 -10.740 -1.307 1.00 94.75 93 ARG A C 1
ATOM 761 O O . ARG A 1 93 ? 12.395 -10.192 -1.484 1.00 94.75 93 ARG A O 1
ATOM 768 N N . LEU A 1 94 ? 10.160 -10.237 -1.745 1.00 97.56 94 LEU A N 1
ATOM 769 C CA . LEU A 1 94 ? 10.052 -9.102 -2.647 1.00 97.56 94 LEU A CA 1
ATOM 770 C C . LEU A 1 94 ? 9.287 -7.968 -1.983 1.00 97.56 94 LEU A C 1
ATOM 772 O O . LEU A 1 94 ? 8.188 -8.177 -1.476 1.00 97.56 94 LEU A O 1
ATOM 776 N N . TYR A 1 95 ? 9.846 -6.764 -2.031 1.00 98.19 95 TYR A N 1
ATOM 777 C CA . TYR A 1 95 ? 9.237 -5.590 -1.420 1.00 98.19 95 TYR A CA 1
ATOM 778 C C . TYR A 1 95 ? 9.278 -4.378 -2.341 1.00 98.19 95 TYR A C 1
ATOM 780 O O . TYR A 1 95 ? 10.336 -4.004 -2.844 1.00 98.19 95 TYR A O 1
ATOM 788 N N . PHE A 1 96 ? 8.135 -3.727 -2.517 1.00 98.31 96 PHE A N 1
ATOM 789 C CA . PHE A 1 96 ? 8.047 -2.423 -3.155 1.00 98.31 96 PHE A CA 1
ATOM 790 C C . PHE A 1 96 ? 8.340 -1.322 -2.148 1.00 98.31 96 PHE A C 1
ATOM 792 O O . PHE A 1 96 ? 7.764 -1.300 -1.062 1.00 98.31 96 PHE A O 1
ATOM 799 N N . MET A 1 97 ? 9.182 -0.365 -2.522 1.00 97.88 97 MET A N 1
ATOM 800 C CA . MET A 1 97 ? 9.311 0.876 -1.773 1.00 97.88 97 MET A CA 1
ATOM 801 C C . MET A 1 97 ? 8.079 1.756 -2.009 1.00 97.88 97 MET A C 1
ATOM 803 O O . MET A 1 97 ? 7.853 2.259 -3.110 1.00 97.88 97 MET A O 1
ATOM 807 N N . CYS A 1 98 ? 7.330 2.009 -0.943 1.00 97.00 98 CYS A N 1
ATOM 808 C CA . CYS A 1 98 ? 6.127 2.824 -0.947 1.00 97.00 98 CYS A CA 1
ATOM 809 C C . CYS A 1 98 ? 6.414 4.230 -0.378 1.00 97.00 98 CYS A C 1
ATOM 811 O O . CYS A 1 98 ? 6.717 4.358 0.814 1.00 97.00 98 CYS A O 1
ATOM 813 N N . PRO A 1 99 ? 6.277 5.305 -1.184 1.00 95.12 99 PRO A N 1
ATOM 814 C CA . PRO A 1 99 ? 6.500 6.686 -0.740 1.00 95.12 99 PRO A CA 1
ATOM 815 C C . PRO A 1 99 ? 5.261 7.328 -0.086 1.00 95.12 99 PRO A C 1
ATOM 817 O O . PRO A 1 99 ? 5.242 8.529 0.182 1.00 95.12 99 PRO A O 1
ATOM 820 N N . PHE A 1 100 ? 4.189 6.564 0.135 1.00 95.69 100 PHE A N 1
ATOM 821 C CA . PHE A 1 100 ? 2.880 7.121 0.480 1.00 95.69 100 PHE A CA 1
ATOM 822 C C . PHE A 1 100 ? 2.865 7.868 1.815 1.00 95.69 100 PHE A C 1
ATOM 824 O O . PHE A 1 100 ? 2.182 8.882 1.917 1.00 95.69 100 PHE A O 1
ATOM 831 N N . GLY A 1 101 ? 3.658 7.458 2.808 1.00 95.44 101 GLY A N 1
ATOM 832 C CA . GLY A 1 101 ? 3.713 8.173 4.087 1.00 95.44 101 GLY A CA 1
ATOM 833 C C . GLY A 1 101 ? 4.310 9.573 3.981 1.00 95.44 101 GLY A C 1
ATOM 834 O O . GLY A 1 101 ? 3.860 10.490 4.668 1.00 95.44 101 GLY A O 1
ATOM 835 N N . TYR A 1 102 ? 5.266 9.786 3.072 1.00 95.06 102 TYR A N 1
ATOM 836 C CA . TYR A 1 102 ? 5.746 11.130 2.756 1.00 95.06 102 TYR A CA 1
ATOM 837 C C . TYR A 1 102 ? 4.619 11.977 2.155 1.00 95.06 102 TYR A C 1
ATOM 839 O O . TYR A 1 102 ? 4.426 13.119 2.576 1.00 95.06 102 TYR A O 1
ATOM 847 N N . LEU A 1 103 ? 3.846 11.412 1.223 1.00 95.12 103 LEU A N 1
ATOM 848 C CA . LEU A 1 103 ? 2.739 12.108 0.565 1.00 95.12 103 LEU A CA 1
ATOM 849 C C . LEU A 1 103 ? 1.599 12.429 1.538 1.00 95.12 103 LEU A C 1
ATOM 851 O O . LEU A 1 103 ? 1.116 13.554 1.542 1.00 95.12 103 LEU A O 1
ATOM 855 N N . VAL A 1 104 ? 1.223 11.505 2.427 1.00 93.69 104 VAL A N 1
ATOM 856 C CA . VAL A 1 104 ? 0.212 11.754 3.473 1.00 93.69 104 VAL A CA 1
ATOM 857 C C . VAL A 1 104 ? 0.568 12.986 4.310 1.00 93.69 104 VAL A C 1
ATOM 859 O O . VAL A 1 104 ? -0.309 13.798 4.602 1.00 93.69 104 VAL A O 1
ATOM 862 N N . LYS A 1 105 ? 1.845 13.141 4.679 1.00 93.62 105 LYS A N 1
ATOM 863 C CA . LYS A 1 105 ? 2.311 14.218 5.564 1.00 93.62 105 LYS A CA 1
ATOM 864 C C . LYS A 1 105 ? 2.560 15.543 4.849 1.00 93.62 105 LYS A C 1
ATOM 866 O O . LYS A 1 105 ? 2.322 16.591 5.437 1.00 93.62 105 LYS A O 1
ATOM 871 N N . ASN A 1 106 ? 3.075 15.498 3.620 1.00 94.88 106 ASN A N 1
ATOM 872 C CA . ASN A 1 106 ? 3.620 16.683 2.947 1.00 94.88 106 ASN A CA 1
ATOM 873 C C . ASN A 1 106 ? 2.830 17.103 1.705 1.00 94.88 106 ASN A C 1
ATOM 875 O O . ASN A 1 106 ? 2.906 18.261 1.311 1.00 94.88 106 ASN A O 1
ATOM 879 N N . ASN A 1 107 ? 2.106 16.186 1.059 1.00 93.88 107 ASN A N 1
ATOM 880 C CA . ASN A 1 107 ? 1.396 16.471 -0.184 1.00 93.88 107 ASN A CA 1
ATOM 881 C C . ASN A 1 107 ? 0.214 15.509 -0.400 1.00 93.88 107 ASN A C 1
ATOM 883 O O . ASN A 1 107 ? 0.243 14.608 -1.243 1.00 93.88 107 ASN A O 1
ATOM 887 N N . LYS A 1 108 ? -0.839 15.685 0.405 1.00 93.25 108 LYS A N 1
ATOM 888 C CA . LYS A 1 108 ? -2.022 14.816 0.363 1.00 93.25 108 LYS A CA 1
ATOM 889 C C . LYS A 1 108 ? -2.783 14.925 -0.964 1.00 93.25 108 LYS A C 1
ATOM 891 O O . LYS A 1 108 ? -3.364 13.939 -1.408 1.00 93.25 108 LYS A O 1
ATOM 896 N N . GLU A 1 109 ? -2.770 16.090 -1.605 1.00 95.19 109 GLU A N 1
ATOM 897 C CA . GLU A 1 109 ? -3.383 16.282 -2.926 1.00 95.19 109 GLU A CA 1
ATOM 898 C C . GLU A 1 109 ? -2.701 15.417 -3.985 1.00 95.19 109 GLU A C 1
ATOM 900 O O . GLU A 1 109 ? -3.380 14.758 -4.772 1.00 95.19 109 GLU A O 1
ATOM 905 N N . GLU A 1 110 ? -1.370 15.328 -3.947 1.00 94.38 110 GLU A N 1
ATOM 906 C CA . GLU A 1 110 ? -0.620 14.438 -4.829 1.00 94.38 110 GLU A CA 1
ATOM 907 C C . GLU A 1 110 ? -0.964 12.967 -4.590 1.00 94.38 110 GLU A C 1
ATOM 909 O O . GLU A 1 110 ? -1.152 12.219 -5.546 1.00 94.38 110 GLU A O 1
ATOM 914 N N . LEU A 1 111 ? -1.131 12.547 -3.331 1.00 95.00 111 LEU A N 1
ATOM 915 C CA . LEU A 1 111 ? -1.580 11.185 -3.025 1.00 95.00 111 LEU A CA 1
ATOM 916 C C . LEU A 1 111 ? -2.941 10.876 -3.666 1.00 95.00 111 LEU A C 1
ATOM 918 O O . LEU A 1 111 ? -3.120 9.815 -4.267 1.00 95.00 111 LEU A O 1
ATOM 922 N N . LEU A 1 112 ? -3.898 11.802 -3.570 1.00 95.06 112 LEU A N 1
ATOM 923 C CA . LEU A 1 112 ? -5.216 11.655 -4.196 1.00 95.06 112 LEU A CA 1
ATOM 924 C C . LEU A 1 112 ? -5.110 11.647 -5.730 1.00 95.06 112 LEU A C 1
ATOM 926 O O . LEU A 1 112 ? -5.757 10.840 -6.399 1.00 95.06 112 LEU A O 1
ATOM 930 N N . ARG A 1 113 ? -4.237 12.482 -6.304 1.00 94.56 113 ARG A N 1
ATOM 931 C CA . ARG A 1 113 ? -3.966 12.504 -7.748 1.00 94.56 113 ARG A CA 1
ATOM 932 C C . ARG A 1 113 ? -3.379 11.180 -8.238 1.00 94.56 113 ARG A C 1
ATOM 934 O O . ARG A 1 113 ? -3.830 10.660 -9.262 1.00 94.56 113 ARG A O 1
ATOM 941 N N . LEU A 1 114 ? -2.419 10.607 -7.517 1.00 93.69 114 LEU A N 1
ATOM 942 C CA . LEU A 1 114 ? -1.826 9.308 -7.844 1.00 93.69 114 LEU A CA 1
ATOM 943 C C . LEU A 1 114 ? -2.865 8.192 -7.746 1.00 93.69 114 LEU A C 1
ATOM 945 O O . LEU A 1 114 ? -3.057 7.448 -8.704 1.00 93.69 114 LEU A O 1
ATOM 949 N N . THR A 1 115 ? -3.594 8.126 -6.632 1.00 96.00 115 THR A N 1
ATOM 950 C CA . THR A 1 115 ? -4.583 7.063 -6.389 1.00 96.00 115 THR A CA 1
ATOM 951 C C . THR A 1 115 ? -5.831 7.157 -7.270 1.00 96.00 115 THR A C 1
ATOM 953 O O . THR A 1 115 ? -6.505 6.152 -7.456 1.00 96.00 115 THR A O 1
ATOM 956 N N . SER A 1 116 ? -6.110 8.299 -7.909 1.00 96.38 116 SER A N 1
ATOM 957 C CA . SER A 1 116 ? -7.266 8.446 -8.814 1.00 96.38 116 SER A CA 1
ATOM 958 C C . SER A 1 116 ? -7.216 7.599 -10.097 1.00 96.38 116 SER A C 1
ATOM 960 O O . SER A 1 116 ? -8.229 7.491 -10.783 1.00 96.38 116 SER A O 1
ATOM 962 N N . CYS A 1 117 ? -6.064 7.015 -10.459 1.00 95.31 117 CYS A N 1
ATOM 963 C CA . CYS A 1 117 ? -5.981 6.061 -11.578 1.00 95.31 117 CYS A CA 1
ATOM 964 C C . CYS A 1 117 ? -6.331 4.618 -11.201 1.00 95.31 117 CYS A C 1
ATOM 966 O O . CYS A 1 117 ? -6.551 3.793 -12.097 1.00 95.31 117 CYS A O 1
ATOM 968 N N . LEU A 1 118 ? -6.343 4.338 -9.898 1.00 97.19 118 LEU A N 1
ATOM 969 C CA . LEU A 1 118 ? -6.582 3.025 -9.331 1.00 97.19 118 LEU A CA 1
ATOM 970 C C . LEU A 1 118 ? -8.084 2.742 -9.284 1.00 97.19 118 LEU A C 1
ATOM 972 O O . LEU A 1 118 ? -8.920 3.652 -9.302 1.00 97.19 118 LEU A O 1
ATOM 976 N N . THR A 1 119 ? -8.447 1.469 -9.183 1.00 96.50 119 THR A N 1
ATOM 977 C CA . THR A 1 119 ? -9.817 1.102 -8.824 1.00 96.50 119 THR A CA 1
ATOM 978 C C . THR A 1 119 ? -10.154 1.633 -7.429 1.00 96.50 119 THR A C 1
ATOM 980 O O . THR A 1 119 ? -9.272 1.840 -6.593 1.00 96.50 119 THR A O 1
ATOM 983 N N . LYS A 1 120 ? -11.451 1.796 -7.133 1.00 95.75 120 LYS A N 1
ATOM 984 C CA . LYS A 1 120 ? -11.900 2.242 -5.804 1.00 95.75 120 LYS A CA 1
ATOM 985 C C . LYS A 1 120 ? -11.274 1.403 -4.681 1.00 95.75 120 LYS A C 1
ATOM 987 O O . LYS A 1 120 ? -10.748 1.952 -3.726 1.00 95.75 120 LYS A O 1
ATOM 992 N N . ARG A 1 121 ? -11.264 0.074 -4.833 1.00 95.25 121 ARG A N 1
ATOM 993 C CA . ARG A 1 121 ? -10.721 -0.848 -3.826 1.00 95.25 121 ARG A CA 1
ATOM 994 C C . ARG A 1 121 ? -9.221 -0.646 -3.584 1.00 95.25 121 ARG A C 1
ATOM 996 O O . ARG A 1 121 ? -8.773 -0.721 -2.446 1.00 95.25 121 ARG A O 1
ATOM 1003 N N . GLU A 1 122 ? -8.443 -0.429 -4.635 1.00 96.38 122 GLU A N 1
ATOM 1004 C CA . GLU A 1 122 ? -6.997 -0.194 -4.543 1.00 96.38 122 GLU A CA 1
A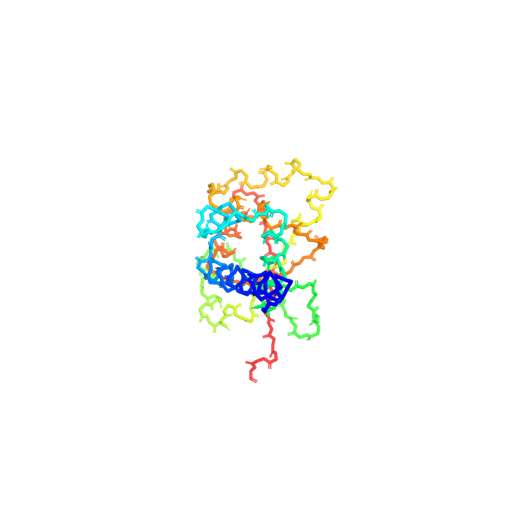TOM 1005 C C . GLU A 1 122 ? -6.677 1.171 -3.927 1.00 96.38 122 GLU A C 1
ATOM 1007 O O . GLU A 1 122 ? -5.803 1.269 -3.064 1.00 96.38 122 GLU A O 1
ATOM 1012 N N . ALA A 1 123 ? -7.412 2.213 -4.322 1.00 96.94 123 ALA A N 1
ATOM 1013 C CA . ALA A 1 123 ? -7.296 3.535 -3.718 1.00 96.94 123 ALA A CA 1
ATOM 1014 C C . ALA A 1 123 ? -7.651 3.488 -2.223 1.00 96.94 123 ALA A C 1
ATOM 1016 O O . ALA A 1 123 ? -6.856 3.933 -1.397 1.00 96.94 123 ALA A O 1
ATOM 1017 N N . ASP A 1 124 ? -8.782 2.872 -1.867 1.00 96.12 124 ASP A N 1
ATOM 1018 C CA . ASP A 1 124 ? -9.228 2.694 -0.479 1.00 96.12 124 ASP A CA 1
ATOM 1019 C C . ASP A 1 124 ? -8.216 1.874 0.341 1.00 96.12 124 ASP A C 1
ATOM 1021 O O . ASP A 1 124 ? -8.024 2.128 1.530 1.00 96.12 124 ASP A O 1
ATOM 1025 N N . TYR A 1 125 ? -7.519 0.915 -0.280 1.00 96.50 125 TYR A N 1
ATOM 1026 C CA . TYR A 1 125 ? -6.440 0.178 0.376 1.00 96.50 125 TYR A CA 1
ATOM 1027 C C . TYR A 1 125 ? -5.272 1.092 0.755 1.00 96.50 125 TYR A C 1
ATOM 1029 O O . TYR A 1 125 ? -4.881 1.129 1.921 1.00 96.50 125 TYR A O 1
ATOM 1037 N N . ILE A 1 126 ? -4.741 1.862 -0.202 1.00 96.69 126 ILE A N 1
ATOM 1038 C CA . ILE A 1 126 ? -3.633 2.788 0.064 1.00 96.69 126 ILE A CA 1
ATOM 1039 C C . ILE A 1 126 ? -4.059 3.868 1.059 1.00 96.69 126 ILE A C 1
ATOM 1041 O O . ILE A 1 126 ? -3.326 4.144 2.001 1.00 96.69 126 ILE A O 1
ATOM 1045 N N . LEU A 1 127 ? -5.240 4.463 0.896 1.00 95.38 127 LEU A N 1
ATOM 1046 C CA . LEU A 1 127 ? -5.723 5.543 1.763 1.00 95.38 127 LEU A CA 1
ATOM 1047 C C . LEU A 1 127 ? -6.136 5.056 3.162 1.00 95.38 127 LEU A C 1
ATOM 1049 O O . LEU A 1 127 ? -6.166 5.853 4.099 1.00 95.38 127 LEU A O 1
ATOM 1053 N N . GLY A 1 128 ? -6.459 3.769 3.310 1.00 93.94 128 GLY A N 1
ATOM 1054 C CA . GLY A 1 128 ? -6.815 3.148 4.585 1.00 93.94 128 GLY A CA 1
ATOM 1055 C C . GLY A 1 128 ? -5.615 2.805 5.473 1.00 93.94 128 GLY A C 1
ATOM 1056 O O . GLY A 1 128 ? -5.772 2.677 6.689 1.00 93.94 128 GLY A O 1
ATOM 1057 N N . ILE A 1 129 ? -4.420 2.667 4.894 1.00 95.38 129 ILE A N 1
ATOM 1058 C CA . ILE A 1 129 ? -3.182 2.434 5.643 1.00 95.38 129 ILE A CA 1
ATOM 1059 C C . ILE A 1 129 ? -2.704 3.773 6.238 1.00 95.38 129 ILE A C 1
ATOM 1061 O O . ILE A 1 129 ? -2.627 4.768 5.520 1.00 95.38 129 ILE A O 1
ATOM 1065 N N . PRO A 1 130 ? -2.348 3.839 7.535 1.00 93.38 130 PRO A N 1
ATOM 1066 C CA . PRO A 1 130 ? -1.960 5.100 8.173 1.00 93.38 130 PRO A CA 1
ATOM 1067 C C . PRO A 1 130 ? -0.587 5.642 7.734 1.00 93.38 130 PRO A C 1
ATOM 1069 O O . PRO A 1 130 ? -0.305 6.812 7.968 1.00 93.38 130 PRO A O 1
ATOM 1072 N N . TRP A 1 131 ? 0.265 4.811 7.117 1.00 95.00 131 TRP A N 1
ATOM 1073 C CA . TRP A 1 131 ? 1.614 5.148 6.629 1.00 95.00 131 TRP A CA 1
ATOM 1074 C C . TRP A 1 131 ? 2.441 5.997 7.613 1.00 95.00 131 TRP A C 1
ATOM 1076 O O . TRP A 1 131 ? 2.808 7.141 7.333 1.00 95.00 131 TRP A O 1
ATOM 1086 N N . ILE A 1 132 ? 2.743 5.427 8.786 1.00 92.44 132 ILE A N 1
ATOM 1087 C CA . ILE A 1 132 ? 3.385 6.150 9.897 1.00 92.44 132 ILE A CA 1
ATOM 1088 C C . ILE A 1 132 ? 4.762 6.711 9.501 1.00 92.44 132 ILE A C 1
ATOM 1090 O O . ILE A 1 132 ? 5.106 7.838 9.870 1.00 92.44 132 ILE A O 1
ATOM 1094 N N . LEU A 1 133 ? 5.548 5.972 8.716 1.00 93.25 133 LEU A N 1
ATOM 1095 C CA . LEU A 1 133 ? 6.868 6.396 8.240 1.00 93.25 133 LEU A CA 1
ATOM 1096 C C . LEU A 1 133 ? 6.806 6.982 6.829 1.00 93.25 133 LEU A C 1
ATOM 1098 O O . LEU A 1 133 ? 5.971 6.595 6.021 1.00 93.25 133 LEU A O 1
ATOM 1102 N N . ASN A 1 134 ? 7.723 7.905 6.514 1.00 92.50 134 ASN A N 1
ATOM 1103 C CA . ASN A 1 134 ? 7.757 8.573 5.203 1.00 92.50 134 ASN A CA 1
ATOM 1104 C C . ASN A 1 134 ? 7.954 7.586 4.045 1.00 92.50 134 ASN A C 1
ATOM 1106 O O . ASN A 1 134 ? 7.389 7.759 2.966 1.00 92.50 134 ASN A O 1
ATOM 1110 N N . LYS A 1 135 ? 8.763 6.560 4.296 1.00 94.00 135 LYS A N 1
ATOM 1111 C CA . LYS A 1 135 ? 9.058 5.460 3.392 1.00 94.00 135 LYS A CA 1
ATOM 1112 C C . LYS A 1 135 ? 8.828 4.172 4.169 1.00 94.00 135 LYS A C 1
ATOM 1114 O O . LYS A 1 135 ? 9.243 4.064 5.317 1.00 94.00 135 LYS A O 1
ATOM 1119 N N . THR A 1 136 ? 8.131 3.242 3.539 1.00 96.69 136 THR A N 1
ATOM 1120 C CA . THR A 1 136 ? 7.893 1.883 4.038 1.00 96.69 136 THR A CA 1
ATOM 1121 C C . THR A 1 136 ? 8.001 0.931 2.860 1.00 96.69 136 THR A C 1
ATOM 1123 O O . THR A 1 136 ? 7.957 1.356 1.703 1.00 96.69 136 THR A O 1
ATOM 1126 N N . TYR A 1 137 ? 8.155 -0.349 3.144 1.00 98.06 137 TYR A N 1
ATOM 1127 C CA . TYR A 1 137 ? 8.319 -1.383 2.143 1.00 98.06 137 TYR A CA 1
ATOM 1128 C C . TYR A 1 137 ? 7.147 -2.344 2.240 1.00 98.06 137 TYR A C 1
ATOM 1130 O O . TYR A 1 137 ? 6.905 -2.909 3.302 1.00 98.06 137 TYR A O 1
ATOM 1138 N N . HIS A 1 138 ? 6.408 -2.520 1.153 1.00 97.94 138 HIS A N 1
ATOM 1139 C CA . HIS A 1 138 ? 5.263 -3.419 1.118 1.00 97.94 138 HIS A CA 1
ATOM 1140 C C . HIS A 1 138 ? 5.624 -4.700 0.377 1.00 97.94 138 HIS A C 1
ATOM 1142 O O . HIS A 1 138 ? 6.216 -4.630 -0.700 1.00 97.94 138 HIS A O 1
ATOM 1148 N N . CYS A 1 139 ? 5.263 -5.864 0.916 1.00 96.75 139 CYS A N 1
ATOM 1149 C CA . CYS A 1 139 ? 5.514 -7.140 0.253 1.00 96.75 139 CYS A CA 1
ATOM 1150 C C . CYS A 1 139 ? 4.855 -7.174 -1.139 1.00 96.75 139 CYS A C 1
ATOM 1152 O O . CYS A 1 139 ? 3.812 -6.555 -1.368 1.00 96.75 139 CYS A O 1
ATOM 1154 N N . ALA A 1 140 ? 5.450 -7.884 -2.093 1.00 96.69 140 ALA A N 1
ATOM 1155 C CA . ALA A 1 140 ? 4.943 -7.961 -3.464 1.00 96.69 140 ALA A CA 1
ATOM 1156 C C . ALA A 1 140 ? 3.782 -8.965 -3.591 1.00 96.69 140 ALA A C 1
ATOM 1158 O O . ALA A 1 140 ? 3.822 -9.897 -4.396 1.00 96.69 140 ALA A O 1
ATOM 1159 N N . ASP A 1 141 ? 2.755 -8.811 -2.753 1.00 94.75 141 ASP A N 1
ATOM 1160 C CA . ASP A 1 141 ? 1.512 -9.563 -2.880 1.00 94.75 141 ASP A CA 1
ATOM 1161 C C . ASP A 1 141 ? 0.723 -9.158 -4.137 1.00 94.75 141 ASP A C 1
ATOM 1163 O O . ASP A 1 141 ? 1.067 -8.211 -4.847 1.00 94.75 141 ASP A O 1
ATOM 1167 N N . LEU A 1 142 ? -0.351 -9.901 -4.425 1.00 93.38 142 LEU A N 1
ATOM 1168 C CA . LEU A 1 142 ? -1.166 -9.669 -5.618 1.00 93.38 142 LEU A CA 1
ATOM 1169 C C . LEU A 1 142 ? -1.714 -8.236 -5.681 1.00 93.38 142 LEU A C 1
ATOM 1171 O O . LEU A 1 142 ? -1.732 -7.649 -6.757 1.00 93.38 142 LEU A O 1
ATOM 1175 N N . ARG A 1 143 ? -2.120 -7.654 -4.547 1.00 94.81 143 ARG A N 1
ATOM 1176 C CA . ARG A 1 143 ? -2.697 -6.307 -4.540 1.00 94.81 143 ARG A CA 1
ATOM 1177 C C . ARG A 1 143 ? -1.636 -5.259 -4.832 1.0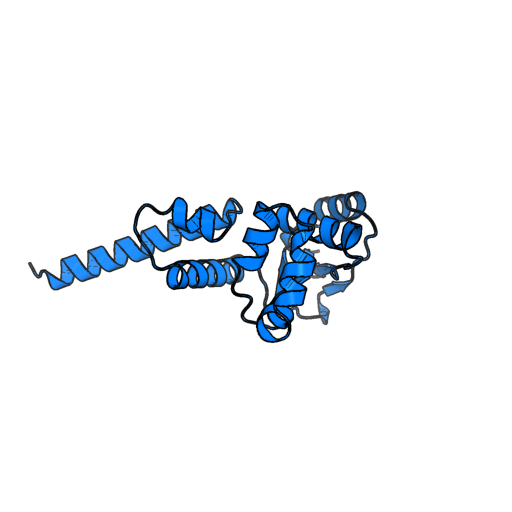0 94.81 143 ARG A C 1
ATOM 1179 O O . ARG A 1 143 ? -1.873 -4.363 -5.634 1.00 94.81 143 ARG A O 1
ATOM 1186 N N . MET A 1 144 ? -0.482 -5.338 -4.176 1.00 96.62 144 MET A N 1
ATOM 1187 C CA . MET A 1 144 ? 0.574 -4.354 -4.390 1.00 96.62 144 MET A CA 1
ATOM 1188 C C . MET A 1 144 ? 1.179 -4.480 -5.790 1.00 96.62 144 MET A C 1
ATOM 1190 O O . MET A 1 144 ? 1.554 -3.472 -6.378 1.00 96.62 144 MET A O 1
ATOM 1194 N N . LEU A 1 145 ? 1.200 -5.688 -6.363 1.00 96.31 145 LEU A N 1
ATOM 1195 C CA . LEU A 1 145 ? 1.506 -5.914 -7.777 1.00 96.31 145 LEU A CA 1
ATOM 1196 C C . LEU A 1 145 ? 0.548 -5.169 -8.716 1.00 96.31 145 LEU A C 1
ATOM 1198 O O . LEU A 1 145 ? 1.003 -4.521 -9.661 1.00 96.31 145 LEU A O 1
ATOM 1202 N N . GLU A 1 146 ? -0.761 -5.276 -8.475 1.00 95.88 146 GLU A N 1
ATOM 1203 C CA . GLU A 1 146 ? -1.789 -4.582 -9.261 1.00 95.88 146 GLU A CA 1
ATOM 1204 C C . GLU A 1 146 ? -1.614 -3.065 -9.147 1.00 95.88 146 GLU A C 1
ATOM 1206 O O . GLU A 1 146 ? -1.423 -2.396 -10.160 1.00 95.88 146 GLU A O 1
ATOM 1211 N N . ILE A 1 147 ? -1.506 -2.545 -7.922 1.00 97.38 147 ILE A N 1
ATOM 1212 C CA . ILE A 1 147 ? -1.289 -1.116 -7.661 1.00 97.38 147 ILE A CA 1
ATOM 1213 C C . ILE A 1 147 ? -0.006 -0.607 -8.326 1.00 97.38 147 ILE A C 1
ATOM 1215 O O . ILE A 1 147 ? -0.033 0.422 -8.998 1.00 97.38 147 ILE A O 1
ATOM 1219 N N . ALA A 1 148 ? 1.121 -1.305 -8.163 1.00 97.44 148 ALA A N 1
ATOM 1220 C CA . ALA A 1 148 ? 2.393 -0.904 -8.759 1.00 97.44 148 ALA A CA 1
ATOM 1221 C C . ALA A 1 148 ? 2.323 -0.880 -10.294 1.00 97.44 148 ALA A C 1
ATOM 1223 O O . ALA A 1 148 ? 2.882 0.023 -10.915 1.00 97.44 148 ALA A O 1
ATOM 1224 N N . SER A 1 149 ? 1.609 -1.837 -10.895 1.00 96.12 149 SER A N 1
ATOM 1225 C CA . SER A 1 149 ? 1.400 -1.884 -12.347 1.00 96.12 149 SER A CA 1
ATOM 1226 C C . SER A 1 149 ? 0.578 -0.686 -12.824 1.00 96.12 149 SER A C 1
ATOM 1228 O O . SER A 1 149 ? 0.981 0.005 -13.754 1.00 96.12 149 SER A O 1
ATOM 1230 N N . GLU A 1 150 ? -0.530 -0.384 -12.148 1.00 96.69 150 GLU A N 1
ATOM 1231 C CA . GLU A 1 150 ? -1.402 0.739 -12.504 1.00 96.69 150 GLU A CA 1
ATOM 1232 C C . GLU A 1 150 ? -0.703 2.098 -12.345 1.00 96.69 150 GLU A C 1
ATOM 1234 O O . GLU A 1 150 ? -0.837 2.974 -13.202 1.00 96.69 150 GLU A O 1
ATOM 1239 N N . LEU A 1 151 ? 0.084 2.279 -11.279 1.00 96.50 151 LEU A N 1
ATOM 1240 C CA . LEU A 1 151 ? 0.867 3.501 -11.065 1.00 96.50 151 LEU A CA 1
ATOM 1241 C C . LEU A 1 151 ? 1.953 3.681 -12.134 1.00 96.50 151 LEU A C 1
ATOM 1243 O O . LEU A 1 151 ? 2.142 4.795 -12.630 1.00 96.50 151 LEU A O 1
ATOM 1247 N N . MET A 1 152 ? 2.628 2.602 -12.523 1.00 95.44 152 MET A N 1
ATOM 1248 C CA . MET A 1 152 ? 3.617 2.640 -13.598 1.00 95.44 152 MET A CA 1
ATOM 1249 C C . MET A 1 152 ? 2.953 3.013 -14.929 1.00 95.44 152 MET A C 1
ATOM 1251 O O . MET A 1 152 ? 3.383 3.964 -15.577 1.00 95.44 152 MET A O 1
ATOM 1255 N N . ASP A 1 153 ? 1.866 2.334 -15.297 1.00 93.44 153 ASP A N 1
ATOM 1256 C CA . ASP A 1 153 ? 1.238 2.487 -16.613 1.00 93.44 153 ASP A CA 1
ATOM 1257 C C . ASP A 1 153 ? 0.474 3.816 -16.766 1.00 93.44 153 ASP A C 1
ATOM 1259 O O . ASP A 1 153 ? 0.456 4.408 -17.847 1.00 93.44 153 ASP A O 1
ATOM 1263 N N . LYS A 1 154 ? -0.177 4.308 -15.700 1.00 94.44 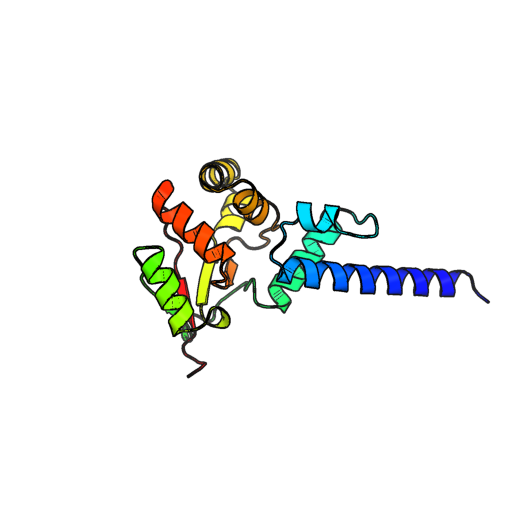154 LYS A N 1
ATOM 1264 C CA . LYS A 1 154 ? -1.095 5.467 -15.768 1.00 94.44 154 LYS A CA 1
ATOM 1265 C C . LYS A 1 154 ? -0.565 6.746 -15.124 1.00 94.44 154 LYS A C 1
ATOM 1267 O O . LYS A 1 154 ? -1.201 7.801 -15.258 1.00 94.44 154 LYS A O 1
ATOM 1272 N N . ARG A 1 155 ? 0.523 6.673 -14.357 1.00 90.19 155 ARG A N 1
ATOM 1273 C CA . ARG A 1 155 ? 1.116 7.827 -13.655 1.00 90.19 155 ARG A CA 1
ATOM 1274 C C . ARG A 1 155 ? 2.613 7.980 -13.900 1.00 90.19 155 ARG A C 1
ATOM 1276 O O . ARG A 1 155 ? 3.186 8.907 -13.337 1.00 90.19 155 ARG A O 1
ATOM 1283 N N . ASP A 1 156 ? 3.216 7.114 -14.718 1.00 89.44 156 ASP A N 1
ATOM 1284 C CA . ASP A 1 156 ? 4.669 7.063 -14.933 1.00 89.44 156 ASP A CA 1
ATOM 1285 C C . ASP A 1 156 ? 5.444 6.960 -13.602 1.00 89.44 156 ASP A C 1
ATOM 1287 O O . ASP A 1 156 ? 6.578 7.412 -13.454 1.00 89.44 156 ASP A O 1
ATOM 1291 N N . LEU A 1 157 ? 4.798 6.378 -12.581 1.00 92.62 157 LEU A N 1
ATOM 1292 C CA . LEU A 1 157 ? 5.364 6.198 -11.253 1.00 92.62 157 LEU A CA 1
ATOM 1293 C C . LEU A 1 157 ? 5.741 4.734 -11.071 1.00 92.62 157 LEU A C 1
ATOM 1295 O O . LEU A 1 157 ? 4.922 3.896 -10.694 1.00 92.62 157 LEU A O 1
ATOM 1299 N N . LYS A 1 158 ? 7.016 4.440 -11.295 1.00 95.50 158 LYS A N 1
ATOM 1300 C CA . LYS A 1 158 ? 7.581 3.116 -11.054 1.00 95.50 158 LYS A CA 1
ATOM 1301 C C . LYS A 1 158 ? 8.065 2.991 -9.611 1.00 95.50 158 LYS A C 1
ATOM 1303 O O . LYS A 1 158 ? 9.001 3.676 -9.204 1.00 95.50 158 LYS A O 1
ATOM 1308 N N . LEU A 1 159 ? 7.460 2.085 -8.846 1.00 96.69 159 LEU A N 1
ATOM 1309 C CA . LEU A 1 159 ? 7.922 1.773 -7.492 1.00 96.69 159 LEU A CA 1
ATOM 1310 C C . LEU A 1 159 ? 9.182 0.903 -7.551 1.00 96.69 159 LEU A C 1
ATOM 1312 O O . LEU A 1 159 ? 9.213 -0.105 -8.254 1.00 96.69 159 LEU A O 1
ATOM 1316 N N . GLU A 1 160 ? 10.221 1.248 -6.800 1.00 97.69 160 GLU A N 1
ATOM 1317 C CA . GLU A 1 160 ? 11.416 0.403 -6.715 1.00 97.69 160 GLU A CA 1
ATOM 1318 C C . GLU A 1 160 ? 11.081 -0.941 -6.055 1.00 97.69 160 GLU A C 1
ATOM 1320 O O . GLU A 1 160 ? 10.465 -0.972 -4.988 1.00 97.69 160 GLU A O 1
ATOM 1325 N N . LEU A 1 161 ? 11.497 -2.046 -6.679 1.00 98.19 161 LEU A N 1
ATOM 1326 C CA . LEU A 1 161 ? 11.298 -3.405 -6.178 1.00 98.19 161 LEU A CA 1
ATOM 1327 C C . LEU A 1 161 ? 12.617 -3.954 -5.633 1.00 98.19 161 LEU A C 1
ATOM 1329 O O . LEU A 1 161 ? 13.633 -3.916 -6.322 1.00 98.19 161 LEU A O 1
ATOM 1333 N N . TYR A 1 162 ? 12.590 -4.497 -4.423 1.00 97.81 162 TYR A N 1
ATOM 1334 C CA . TYR A 1 162 ? 13.745 -5.033 -3.712 1.00 97.81 162 TYR A CA 1
ATOM 1335 C C . TYR A 1 162 ? 13.586 -6.540 -3.497 1.00 97.81 162 TYR A C 1
ATOM 1337 O O . TYR A 1 162 ? 12.535 -6.983 -3.044 1.00 97.81 162 TYR A O 1
ATOM 1345 N N . LEU A 1 163 ? 14.627 -7.322 -3.786 1.00 97.00 163 LEU A N 1
ATOM 1346 C CA . LEU A 1 163 ? 14.685 -8.776 -3.588 1.00 97.00 163 LEU A CA 1
ATOM 1347 C C . LEU A 1 163 ? 15.675 -9.140 -2.481 1.00 97.00 163 LEU A C 1
ATOM 1349 O O . LEU A 1 163 ? 16.843 -8.766 -2.568 1.00 97.00 163 LEU A O 1
ATOM 1353 N N . ASN A 1 164 ? 15.231 -9.920 -1.495 1.00 94.31 164 ASN A N 1
ATOM 1354 C CA . ASN A 1 164 ? 16.078 -10.464 -0.434 1.00 94.31 164 ASN A CA 1
ATOM 1355 C C . ASN A 1 164 ? 16.943 -11.633 -0.942 1.00 94.31 164 ASN A C 1
ATOM 1357 O O . ASN A 1 164 ? 16.423 -12.649 -1.424 1.00 94.31 164 ASN A O 1
ATOM 1361 N N . ARG A 1 165 ? 18.263 -11.519 -0.774 1.00 85.00 165 ARG A N 1
ATOM 1362 C CA . ARG A 1 165 ? 19.269 -12.504 -1.198 1.00 85.00 165 ARG A CA 1
ATOM 1363 C C . ARG A 1 165 ? 19.575 -13.594 -0.171 1.00 85.00 165 ARG A C 1
ATOM 1365 O O . ARG A 1 165 ? 20.157 -14.594 -0.552 1.00 85.00 165 ARG A O 1
ATOM 1372 N N . GLU A 1 166 ? 19.211 -13.448 1.096 1.00 76.62 166 GLU A N 1
ATOM 1373 C CA . GLU A 1 166 ? 19.657 -14.376 2.153 1.00 76.62 166 GLU A CA 1
ATOM 1374 C C . GLU A 1 166 ? 18.836 -15.671 2.263 1.00 76.62 166 GLU A C 1
ATOM 1376 O O . GLU A 1 166 ? 19.198 -16.564 3.018 1.00 76.62 166 GLU A O 1
ATOM 1381 N N . LEU A 1 167 ? 17.741 -15.805 1.514 1.00 61.06 167 LEU A N 1
ATOM 1382 C CA . LEU A 1 167 ? 16.881 -16.998 1.524 1.00 61.06 167 LEU A CA 1
ATOM 1383 C C . LEU A 1 167 ? 17.225 -17.980 0.380 1.00 61.06 167 LEU A C 1
ATOM 1385 O O . LEU A 1 167 ? 16.322 -18.521 -0.259 1.00 61.06 167 LEU A O 1
ATOM 1389 N N . PHE A 1 168 ? 18.513 -18.147 0.058 1.00 49.44 168 PHE A N 1
ATOM 1390 C CA . PHE A 1 168 ? 19.017 -19.150 -0.896 1.00 49.44 168 PHE A CA 1
ATOM 1391 C C . PHE A 1 168 ? 19.717 -20.302 -0.178 1.00 49.44 168 PHE A C 1
ATOM 1393 O O . PHE A 1 168 ? 20.428 -20.025 0.813 1.00 49.44 168 PHE A O 1
#

Organism: NCBI:txid28052

Sequence (168 aa):
MSSYFEKALSNFLSEFTTTGSIKHLVDRGMTLDQIIENMDYPASREKVSRQMYEYMLEAKILVEDLDMSKYNIVEYKSRNELSHIVSKYGKERLYFMCPFGYLVKNNKEELLRLTSCLTKREADYILGIPWILNKTYHCADLRMLEIASELMDKRDLKLELYLNRELF

Foldseek 3Di:
DDPVVVVVVVVVVLVVVLLVQLLVCVVVPAFLVRSCVPDPDHDDSVVSLVSNQVSCCVVVQKAADDPVVFKDWDDDDALVRLVVVCVVQPQSFKWWKDQLLLCVPPPVVVLCVLLVQDDPRLSSRSVSHNSPDRIMIGGSDPSVSRSQRSSCVPVVDHTTMMGGRPPD

Secondary structure (DSSP, 8-state):
--HHHHHHHHHHHHHHHHHHHHHHHHHTT--HHHHHHT-SS---HHHHHHHHHHHHHHTTSEES---TTTEEEE---SHHHHHHHHHHH-GGGEEEEE-HHHHHHH-HHHHHHHHTTS-HHHHHHHHHS---SSSEEEE--HHHHHHHHHHHHHH--PPPEEEESS--

Radius of gyration: 18.03 Å; chains: 1; bounding box: 42×36×60 Å

pLDDT: mean 90.35, std 9.74, range [49.25, 98.31]